Protein AF-R1ESR7-F1 (afdb_monomer_lite)

Foldseek 3Di:
DQCCQHQDPPGRPLFDQLVADDDPPDDCCCPPCNPVRPRVVGDDDPPDDQDDDVVDDGDDAAASTSNQPCSHPNNPQHDPARQSDDDDQFQFFDDPPDGGRPRRSQRAGGPVGHPWDFDWDAPDDDPVPDDPVRTDTDDTDDD

pLDDT: mean 91.94, std 9.58, range [47.31, 98.5]

Radius of gyration: 16.73 Å; chains: 1; bounding box: 46×38×38 Å

Structure (mmCIF, N/CA/C/O backbone):
data_AF-R1ESR7-F1
#
_entry.id   AF-R1ESR7-F1
#
loop_
_atom_site.group_PDB
_atom_site.id
_atom_site.type_symbol
_atom_site.label_atom_id
_atom_site.label_alt_id
_atom_site.label_comp_id
_atom_site.label_asym_id
_atom_site.label_entity_id
_atom_site.label_seq_id
_atom_site.pdbx_PDB_ins_code
_atom_site.Cartn_x
_atom_site.Cartn_y
_atom_site.Cartn_z
_atom_site.occupancy
_atom_site.B_iso_or_equiv
_atom_site.auth_seq_id
_atom_site.auth_comp_id
_atom_site.auth_asym_id
_atom_site.auth_atom_id
_atom_site.pdbx_PDB_model_num
ATOM 1 N N . MET A 1 1 ? -8.741 2.139 -0.153 1.00 93.94 1 MET A N 1
ATOM 2 C CA . MET A 1 1 ? -7.818 2.196 1.008 1.00 93.94 1 MET A CA 1
ATOM 3 C C . MET A 1 1 ? -7.856 3.583 1.629 1.00 93.94 1 MET A C 1
ATOM 5 O O . MET A 1 1 ? -8.163 4.531 0.911 1.00 93.94 1 MET A O 1
ATOM 9 N N . TYR A 1 2 ? -7.518 3.704 2.916 1.00 96.62 2 TYR A N 1
ATOM 10 C CA . TYR A 1 2 ? -7.278 5.010 3.538 1.00 96.62 2 TYR A CA 1
ATOM 11 C C . TYR A 1 2 ? -6.192 5.774 2.774 1.00 96.62 2 TYR A C 1
ATOM 13 O O . TYR A 1 2 ? -5.284 5.152 2.224 1.00 96.62 2 TYR A O 1
ATOM 21 N N . CYS A 1 3 ? -6.337 7.096 2.693 1.00 96.94 3 CYS A N 1
ATOM 22 C CA . CYS A 1 3 ? -5.511 8.023 1.918 1.00 96.94 3 CYS A CA 1
ATOM 23 C C . CYS A 1 3 ? -5.240 7.614 0.470 1.00 96.94 3 CYS A C 1
ATOM 25 O O . CYS A 1 3 ? -4.210 7.995 -0.084 1.00 96.94 3 CYS A O 1
ATOM 27 N N . ARG A 1 4 ? -6.172 6.893 -0.181 1.00 96.06 4 ARG A N 1
ATOM 28 C CA . ARG A 1 4 ? -6.089 6.577 -1.620 1.00 96.06 4 ARG A CA 1
ATOM 29 C C . ARG A 1 4 ? -5.731 7.831 -2.416 1.00 96.06 4 ARG A C 1
ATOM 31 O O . ARG A 1 4 ? -4.747 7.821 -3.148 1.00 96.06 4 ARG A O 1
ATOM 38 N N . ASN A 1 5 ? -6.487 8.908 -2.206 1.00 96.69 5 ASN A N 1
ATOM 39 C CA . ASN A 1 5 ? -6.373 10.185 -2.914 1.00 96.69 5 ASN A CA 1
ATOM 40 C C . ASN A 1 5 ? -5.231 11.099 -2.441 1.00 96.69 5 ASN A C 1
ATOM 42 O O . ASN A 1 5 ? -5.048 12.170 -3.007 1.00 96.69 5 ASN A O 1
ATOM 46 N N . GLY A 1 6 ? -4.438 10.662 -1.463 1.00 96.81 6 GLY A N 1
ATOM 47 C CA . GLY A 1 6 ? -3.500 11.508 -0.735 1.00 96.81 6 GLY A CA 1
ATOM 48 C C . GLY A 1 6 ? -4.100 11.982 0.586 1.00 96.81 6 GLY A C 1
ATOM 49 O O . GLY A 1 6 ? -5.092 11.432 1.069 1.00 96.81 6 GLY A O 1
ATOM 50 N N . THR A 1 7 ? -3.462 12.981 1.190 1.00 96.81 7 THR A N 1
ATOM 51 C CA . THR A 1 7 ? -3.797 13.491 2.532 1.00 96.81 7 THR A CA 1
ATOM 52 C C . THR A 1 7 ? -4.104 14.989 2.522 1.00 96.81 7 THR A C 1
ATOM 54 O O . THR A 1 7 ? -3.938 15.695 3.517 1.00 96.81 7 THR A O 1
ATOM 57 N N . VAL A 1 8 ? -4.579 15.478 1.373 1.00 96.69 8 VAL A N 1
ATOM 58 C CA . VAL A 1 8 ? -5.044 16.851 1.171 1.00 96.69 8 VAL A CA 1
ATOM 59 C C . VAL A 1 8 ? -6.507 16.807 0.744 1.00 96.69 8 VAL A C 1
ATOM 61 O O . VAL A 1 8 ? -6.859 16.143 -0.229 1.00 96.69 8 VAL A O 1
ATOM 64 N N . ASP A 1 9 ? -7.361 17.512 1.482 1.00 95.56 9 ASP A N 1
ATOM 65 C CA . ASP A 1 9 ? -8.802 17.522 1.233 1.00 95.56 9 ASP A CA 1
ATOM 66 C C . ASP A 1 9 ? -9.148 18.082 -0.155 1.00 95.56 9 ASP A C 1
ATOM 68 O O . ASP A 1 9 ? -8.546 19.050 -0.627 1.00 95.56 9 ASP A O 1
ATOM 72 N N . GLY A 1 10 ? -10.106 17.441 -0.826 1.00 95.12 10 GLY A N 1
ATOM 73 C CA . GLY A 1 10 ? -10.531 17.782 -2.186 1.00 95.12 10 GLY A CA 1
ATOM 74 C C . GLY A 1 10 ? -9.493 17.538 -3.291 1.00 95.12 10 GLY A C 1
ATOM 75 O O . GLY A 1 10 ? -9.756 17.882 -4.445 1.00 95.12 10 GLY A O 1
ATOM 76 N N . VAL A 1 11 ? -8.331 16.951 -2.982 1.00 96.88 11 VAL A N 1
ATOM 77 C CA . VAL A 1 11 ? -7.283 16.650 -3.966 1.00 96.88 11 VAL A CA 1
ATOM 78 C C . VAL A 1 11 ? -7.272 15.157 -4.269 1.00 96.88 11 VAL A C 1
ATOM 80 O O . VAL A 1 11 ? -7.176 14.330 -3.372 1.00 96.88 11 VAL A O 1
ATOM 83 N N . ASN A 1 12 ? -7.338 14.814 -5.556 1.00 96.81 12 ASN A N 1
ATOM 84 C CA . ASN A 1 12 ? -7.019 13.475 -6.038 1.00 96.81 12 ASN A CA 1
ATOM 85 C C . ASN A 1 12 ? -5.579 13.462 -6.563 1.00 96.81 12 ASN A C 1
ATOM 87 O O . ASN A 1 12 ? -5.339 13.751 -7.737 1.00 96.81 12 ASN A O 1
ATOM 91 N N . ASP A 1 13 ? -4.631 13.148 -5.684 1.00 97.75 13 ASP A N 1
ATOM 92 C CA . ASP A 1 13 ? -3.216 13.068 -6.028 1.00 97.75 13 ASP A CA 1
ATOM 93 C C . ASP A 1 13 ? -2.900 11.753 -6.752 1.00 97.75 13 ASP A C 1
ATOM 95 O O . ASP A 1 13 ? -2.752 10.700 -6.135 1.00 97.75 13 ASP A O 1
ATOM 99 N N . GLN A 1 14 ? -2.810 11.803 -8.081 1.00 97.75 14 GLN A N 1
ATOM 100 C CA . GLN A 1 14 ? -2.479 10.629 -8.896 1.00 97.75 14 GLN A CA 1
ATOM 101 C C . GLN A 1 14 ? -1.032 10.149 -8.757 1.00 97.75 14 GLN A C 1
ATOM 103 O O . GLN A 1 14 ? -0.744 9.019 -9.140 1.00 97.75 14 GLN A O 1
ATOM 108 N N . ASP A 1 15 ? -0.163 10.956 -8.149 1.00 97.25 15 ASP A N 1
ATOM 109 C CA . ASP A 1 15 ? 1.237 10.638 -7.859 1.00 97.25 15 ASP A CA 1
ATOM 110 C C . ASP A 1 15 ? 1.467 10.429 -6.348 1.00 97.25 15 ASP A C 1
ATOM 112 O O . ASP A 1 15 ? 2.522 10.744 -5.791 1.00 97.25 15 ASP A O 1
ATOM 116 N N . ASN A 1 16 ? 0.439 9.921 -5.662 1.00 97.19 16 ASN A N 1
ATOM 117 C CA . ASN A 1 16 ? 0.441 9.766 -4.216 1.00 97.19 16 ASN A CA 1
ATOM 118 C C . ASN A 1 16 ? 1.442 8.695 -3.749 1.00 97.19 16 ASN A C 1
ATOM 120 O O . ASN A 1 16 ? 1.228 7.488 -3.904 1.00 97.19 16 ASN A O 1
ATOM 124 N N . SER A 1 17 ? 2.486 9.158 -3.066 1.00 94.94 17 SER A N 1
ATOM 125 C CA . SER A 1 17 ? 3.476 8.332 -2.367 1.00 94.94 17 SER A CA 1
ATOM 126 C C . SER A 1 17 ? 3.339 8.383 -0.844 1.00 94.94 17 SER A C 1
ATOM 128 O O . SER A 1 17 ? 4.104 7.718 -0.151 1.00 94.94 17 SER A O 1
ATOM 130 N N . ALA A 1 18 ? 2.353 9.104 -0.292 1.00 95.12 18 ALA A N 1
ATOM 131 C CA . ALA A 1 18 ? 2.140 9.169 1.152 1.00 95.12 18 ALA A CA 1
ATOM 132 C C . ALA A 1 18 ? 2.068 7.780 1.823 1.00 95.12 18 ALA A C 1
ATOM 134 O O . ALA A 1 18 ? 2.730 7.604 2.841 1.00 95.12 18 ALA A O 1
ATOM 135 N N . PRO A 1 19 ? 1.369 6.755 1.288 1.00 94.44 19 PRO A N 1
ATOM 136 C CA . PRO A 1 19 ? 1.264 5.471 1.981 1.00 94.44 19 PRO A CA 1
ATOM 137 C C . PRO A 1 19 ? 2.528 4.588 1.936 1.00 94.44 19 PRO A C 1
ATOM 139 O O . PRO A 1 19 ? 2.506 3.491 2.492 1.00 94.44 19 PRO A O 1
ATOM 142 N N . VAL A 1 20 ? 3.608 5.030 1.278 1.00 94.31 20 VAL A N 1
ATOM 143 C CA . VAL A 1 20 ? 4.759 4.185 0.904 1.00 94.31 20 VAL A CA 1
ATOM 144 C C . VAL A 1 20 ? 5.904 4.182 1.929 1.00 94.31 20 VAL A C 1
ATOM 146 O O . VAL A 1 20 ? 6.404 3.097 2.230 1.00 94.31 20 VAL A O 1
ATOM 149 N N . PRO A 1 21 ? 6.359 5.326 2.489 1.00 92.44 21 PRO A N 1
ATOM 150 C CA . PRO A 1 21 ? 7.498 5.342 3.403 1.00 92.44 21 PRO A CA 1
ATOM 151 C C . PRO A 1 21 ? 7.316 4.419 4.616 1.00 92.44 21 PRO A C 1
ATOM 153 O O . PRO A 1 21 ? 6.205 4.324 5.152 1.00 92.44 21 PRO A O 1
ATOM 156 N N . PRO A 1 22 ? 8.393 3.787 5.114 1.00 94.44 22 PRO A N 1
ATOM 157 C CA . PRO A 1 22 ? 8.311 2.892 6.262 1.00 94.44 22 PRO A CA 1
ATOM 158 C C . PRO A 1 22 ? 7.859 3.627 7.531 1.00 94.44 22 PRO A C 1
ATOM 160 O O . PRO A 1 22 ? 8.118 4.817 7.715 1.00 94.44 22 PRO A O 1
ATOM 163 N N . LEU A 1 23 ? 7.204 2.894 8.431 1.00 96.94 23 LEU A N 1
ATOM 164 C CA . LEU A 1 23 ? 6.843 3.358 9.771 1.00 96.94 23 LEU A CA 1
ATOM 165 C C . LEU A 1 23 ? 7.918 2.871 10.748 1.00 96.94 23 LEU A C 1
ATOM 167 O O . LEU A 1 23 ? 7.994 1.678 11.039 1.00 96.94 23 LEU A O 1
ATOM 171 N N . TYR A 1 24 ? 8.765 3.774 11.236 1.00 96.81 24 TYR A N 1
ATOM 172 C CA . TYR A 1 24 ? 9.908 3.430 12.084 1.00 96.81 24 TYR A CA 1
ATOM 173 C C . TYR A 1 24 ? 10.045 4.407 13.254 1.00 96.81 24 TYR A C 1
ATOM 175 O O . TYR A 1 24 ? 9.929 5.611 13.058 1.00 96.81 24 TYR A O 1
ATOM 183 N N . ASP A 1 25 ? 10.310 3.875 14.452 1.00 97.69 25 ASP A N 1
ATOM 184 C CA . ASP A 1 25 ? 10.487 4.646 15.696 1.00 97.69 25 ASP A CA 1
ATOM 185 C C . ASP A 1 25 ? 9.319 5.608 16.004 1.00 97.69 25 ASP A C 1
ATOM 187 O O . ASP A 1 25 ? 9.489 6.766 16.381 1.00 97.69 25 ASP A O 1
ATOM 191 N N . LEU A 1 26 ? 8.091 5.112 15.816 1.00 98.06 26 LEU A N 1
ATOM 192 C CA . LEU A 1 26 ? 6.854 5.854 16.053 1.00 98.06 26 LEU A CA 1
ATOM 193 C C . LEU A 1 26 ? 6.077 5.264 17.241 1.00 98.06 26 LEU A C 1
ATOM 195 O O . LEU A 1 26 ? 6.024 4.041 17.406 1.00 98.06 26 LEU A O 1
ATOM 199 N N . PRO A 1 27 ? 5.391 6.088 18.054 1.00 98.12 27 PRO A N 1
ATOM 200 C CA . PRO A 1 27 ? 4.402 5.581 19.000 1.00 98.12 27 PRO A CA 1
ATOM 201 C C . PRO A 1 27 ? 3.156 5.054 18.263 1.00 98.12 27 PRO A C 1
ATOM 203 O O . PRO A 1 27 ? 2.869 5.463 17.137 1.00 98.12 27 PRO A O 1
ATOM 206 N N . LYS A 1 28 ? 2.362 4.191 18.922 1.00 96.25 28 LYS A N 1
ATOM 207 C CA . LYS A 1 28 ? 1.131 3.595 18.347 1.00 96.25 28 LYS A CA 1
ATOM 208 C C . LYS A 1 28 ? 0.183 4.625 17.741 1.00 96.25 28 LYS A C 1
ATOM 210 O O . LYS A 1 28 ? -0.325 4.402 16.654 1.00 96.25 28 LYS A O 1
ATOM 215 N N . SER A 1 29 ? 0.008 5.775 18.386 1.00 96.31 29 SER A N 1
ATOM 216 C CA . SER A 1 29 ? -0.849 6.859 17.888 1.00 96.31 29 SER A CA 1
ATOM 217 C C . SER A 1 29 ? -0.395 7.488 16.565 1.00 96.31 29 SER A C 1
ATOM 219 O O . SER A 1 29 ? -1.140 8.284 16.005 1.00 96.31 29 SER A O 1
ATOM 221 N N . GLN A 1 30 ? 0.817 7.189 16.093 1.00 97.75 30 GLN A N 1
ATOM 222 C CA . GLN A 1 30 ? 1.386 7.720 14.855 1.00 97.75 30 GLN A CA 1
ATOM 223 C C . GLN A 1 30 ? 1.459 6.645 13.766 1.00 97.75 30 GLN A C 1
ATOM 225 O O . GLN A 1 30 ? 1.056 6.903 12.640 1.00 97.75 30 GLN A O 1
ATOM 230 N N . TRP A 1 31 ? 1.909 5.425 14.074 1.00 97.06 31 TRP A N 1
ATOM 231 C CA . TRP A 1 31 ? 1.988 4.383 13.041 1.00 97.06 31 TRP A CA 1
ATOM 232 C C . TRP A 1 31 ? 0.652 3.684 12.765 1.00 97.06 31 TRP A C 1
ATOM 234 O O . TRP A 1 31 ? 0.447 3.169 11.666 1.00 97.06 31 TRP A O 1
ATOM 244 N N . TRP A 1 32 ? -0.274 3.662 13.728 1.00 96.50 32 TRP A N 1
ATOM 245 C CA . TRP A 1 32 ? -1.572 3.014 13.544 1.00 96.50 32 TRP A CA 1
ATOM 246 C C . TRP A 1 32 ? -2.354 3.690 12.418 1.00 96.50 32 TRP A C 1
ATOM 248 O O . TRP A 1 32 ? -2.568 4.901 12.453 1.00 96.50 32 TRP A O 1
ATOM 258 N N . PHE A 1 33 ? -2.731 2.909 11.399 1.00 95.69 33 PHE A N 1
ATOM 259 C CA . PHE A 1 33 ? -3.372 3.410 10.175 1.00 95.69 33 PHE A CA 1
ATOM 260 C C . PHE A 1 33 ? -2.622 4.589 9.516 1.00 95.69 33 PHE A C 1
ATOM 262 O O . PHE A 1 33 ? -3.232 5.436 8.865 1.00 95.69 33 PHE A O 1
ATOM 269 N N . GLN A 1 34 ? -1.288 4.630 9.663 1.00 96.75 34 GLN A N 1
ATOM 270 C CA . GLN A 1 34 ? -0.421 5.673 9.099 1.00 96.75 34 GLN A CA 1
ATOM 271 C C . GLN A 1 34 ? -0.871 7.098 9.490 1.00 96.75 34 GLN A C 1
ATOM 273 O O . GLN A 1 34 ? -1.000 8.000 8.657 1.00 96.75 34 GLN A O 1
ATOM 278 N N . ALA A 1 35 ? -1.181 7.299 10.772 1.00 96.38 35 ALA A N 1
ATOM 279 C CA . ALA A 1 35 ? -1.633 8.584 11.300 1.00 96.38 35 ALA A CA 1
ATOM 280 C C . ALA A 1 35 ? -0.564 9.694 11.217 1.00 96.38 35 ALA A C 1
ATOM 282 O O . ALA A 1 35 ? -0.928 10.857 11.057 1.00 96.38 35 ALA A O 1
ATOM 283 N N . ASP A 1 36 ? 0.731 9.358 11.263 1.00 97.50 36 ASP A N 1
ATOM 284 C CA . ASP A 1 36 ? 1.872 10.292 11.169 1.00 97.50 36 ASP A CA 1
ATOM 285 C C . ASP A 1 36 ? 1.826 11.181 9.920 1.00 97.50 36 ASP A C 1
ATOM 287 O O . ASP A 1 36 ? 2.197 12.353 9.947 1.00 97.50 36 ASP A O 1
ATOM 291 N N . ARG A 1 37 ? 1.311 10.617 8.830 1.00 95.56 37 ARG A N 1
ATOM 292 C CA . ARG A 1 37 ? 1.160 11.261 7.524 1.00 95.56 37 ARG A CA 1
ATOM 293 C C . ARG A 1 37 ? -0.280 11.654 7.204 1.00 95.56 37 ARG A C 1
ATOM 295 O O . ARG A 1 37 ? -0.553 12.135 6.111 1.00 95.56 37 ARG A O 1
ATOM 302 N N . GLY A 1 38 ? -1.191 11.473 8.163 1.00 96.38 38 GLY A N 1
ATOM 303 C CA . GLY A 1 38 ? -2.594 11.873 8.088 1.00 96.38 38 GLY A CA 1
ATOM 304 C C . GLY A 1 38 ? -3.537 10.840 7.475 1.00 96.38 38 GLY A C 1
ATOM 305 O O . GLY A 1 38 ? -4.724 11.127 7.370 1.00 96.38 38 GLY A O 1
ATOM 306 N N . CYS A 1 39 ? -3.069 9.647 7.093 1.00 96.69 39 CYS A N 1
ATOM 307 C CA . CYS A 1 39 ? -3.884 8.709 6.320 1.00 96.69 39 CYS A CA 1
ATOM 308 C C . CYS A 1 39 ? -5.153 8.243 7.036 1.00 96.69 39 CYS A C 1
ATOM 310 O O . CYS A 1 39 ? -6.189 8.100 6.391 1.00 96.69 39 CYS A O 1
ATOM 312 N N . SER A 1 40 ? -5.101 8.075 8.358 1.00 95.00 40 SER A N 1
ATOM 313 C CA . SER A 1 40 ? -6.249 7.684 9.185 1.00 95.00 40 SER A CA 1
ATOM 314 C C . SER A 1 40 ? -7.430 8.665 9.127 1.00 95.00 40 SER A C 1
ATOM 316 O O . SER A 1 40 ? -8.555 8.271 9.423 1.00 95.00 40 SER A O 1
ATOM 318 N N . SER A 1 41 ? -7.206 9.912 8.699 1.00 95.81 41 SER A N 1
ATOM 319 C CA . SER A 1 41 ? -8.245 10.939 8.531 1.00 95.81 41 SER A CA 1
ATOM 320 C C . SER A 1 41 ? -8.878 10.965 7.134 1.00 95.81 41 SER A C 1
ATOM 322 O O . SER A 1 41 ? -9.807 11.736 6.911 1.00 95.81 41 SER A O 1
ATOM 324 N N . PHE A 1 42 ? -8.385 10.154 6.193 1.00 97.06 42 PHE A N 1
ATOM 325 C CA . PHE A 1 42 ? -8.862 10.099 4.808 1.00 97.06 42 PHE A CA 1
ATOM 326 C C . PHE A 1 42 ? -9.417 8.702 4.512 1.00 97.06 42 PHE A C 1
ATOM 328 O O . PHE A 1 42 ? -8.690 7.872 3.959 1.00 97.06 42 PHE A O 1
ATOM 335 N N . PRO A 1 43 ? -10.664 8.392 4.910 1.00 96.19 43 PRO A N 1
ATOM 336 C CA . PRO A 1 43 ? -11.275 7.104 4.605 1.00 96.19 43 PRO A CA 1
ATOM 337 C C . PRO A 1 43 ? -11.453 6.909 3.087 1.00 96.19 43 PRO A C 1
ATOM 339 O O . PRO A 1 43 ? -11.404 7.879 2.327 1.00 96.19 43 PRO A O 1
ATOM 342 N N . PRO A 1 44 ? -11.630 5.659 2.619 1.00 95.62 44 PRO A N 1
ATOM 343 C CA . PRO A 1 44 ? -12.142 5.416 1.272 1.00 95.62 44 PRO A CA 1
ATOM 344 C C . PRO A 1 44 ? -13.552 6.006 1.095 1.00 95.62 44 PRO A C 1
ATOM 346 O O . PRO A 1 44 ? -14.233 6.288 2.081 1.00 95.62 44 PRO A O 1
ATOM 349 N N . ASP A 1 45 ? -13.984 6.157 -0.159 1.00 93.81 45 ASP A N 1
ATOM 350 C CA . ASP A 1 45 ? -15.347 6.587 -0.476 1.00 93.81 45 ASP A CA 1
ATOM 351 C C . ASP A 1 45 ? -16.378 5.549 0.007 1.00 93.81 45 ASP A C 1
ATOM 353 O O . ASP A 1 45 ? -16.111 4.343 0.046 1.00 93.81 45 ASP A O 1
ATOM 357 N N . ASP A 1 46 ? -17.575 6.014 0.368 1.00 94.25 46 ASP A N 1
ATOM 358 C CA . ASP A 1 46 ? -18.658 5.136 0.812 1.00 94.25 46 ASP A CA 1
ATOM 359 C C . ASP A 1 46 ? -18.989 4.091 -0.265 1.00 94.25 46 ASP A C 1
ATOM 361 O O . ASP A 1 46 ? -19.342 4.423 -1.398 1.00 94.25 46 ASP A O 1
ATOM 365 N N . GLY A 1 47 ? -18.926 2.812 0.111 1.00 94.81 47 GLY A N 1
ATOM 366 C CA . GLY A 1 47 ? -19.193 1.693 -0.796 1.00 94.81 47 GLY A CA 1
ATOM 367 C C . GLY A 1 47 ? -17.959 1.126 -1.504 1.00 94.81 47 GLY A C 1
ATOM 368 O O . GLY A 1 47 ? -18.079 0.066 -2.117 1.00 94.81 47 GLY A O 1
ATOM 369 N N . ASP A 1 48 ? -16.784 1.750 -1.379 1.00 95.50 48 ASP A N 1
ATOM 370 C CA . ASP A 1 48 ? -15.532 1.200 -1.906 1.00 95.50 48 ASP A CA 1
ATOM 371 C C . ASP A 1 48 ? -14.956 0.141 -0.948 1.00 95.50 48 ASP A C 1
ATOM 373 O O . ASP A 1 48 ? -14.309 0.457 0.056 1.00 95.50 48 ASP A O 1
ATOM 377 N N . PHE A 1 49 ? -15.134 -1.137 -1.294 1.00 96.50 49 PHE A N 1
ATOM 378 C CA . PHE A 1 49 ? -14.605 -2.283 -0.548 1.00 96.50 49 PHE A CA 1
ATOM 379 C C . PHE A 1 49 ? -13.625 -3.118 -1.381 1.00 96.50 49 PHE A C 1
ATOM 381 O O . PHE A 1 49 ? -13.771 -3.267 -2.594 1.00 96.50 49 PHE A O 1
ATOM 388 N N . LEU A 1 50 ? -12.624 -3.699 -0.709 1.00 96.06 50 LEU A N 1
ATOM 389 C CA . LEU A 1 50 ? -11.845 -4.803 -1.269 1.00 96.06 50 LEU A CA 1
ATOM 390 C C . LEU A 1 50 ? -12.623 -6.101 -1.034 1.00 96.06 50 LEU A C 1
ATOM 392 O O . LEU A 1 50 ? -12.754 -6.548 0.104 1.00 96.06 50 LEU A O 1
ATOM 396 N N . GLU A 1 51 ? -13.129 -6.697 -2.108 1.00 96.62 51 GLU A N 1
ATOM 397 C CA . GLU A 1 51 ? -13.920 -7.925 -2.044 1.00 96.62 51 GLU A CA 1
ATO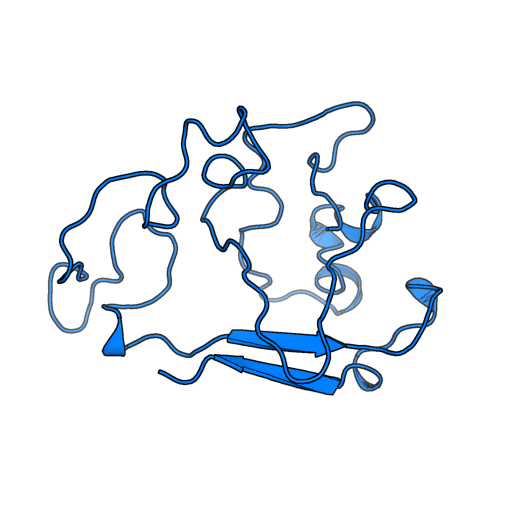M 398 C C . GLU A 1 51 ? -13.033 -9.161 -1.838 1.00 96.62 51 GLU A C 1
ATOM 400 O O . GLU A 1 51 ? -12.085 -9.402 -2.589 1.00 96.62 51 GLU A O 1
ATOM 405 N N . LEU A 1 52 ? -13.368 -9.971 -0.830 1.00 97.06 52 LEU A N 1
ATOM 406 C CA . LEU A 1 52 ? -12.625 -11.176 -0.454 1.00 97.06 52 LEU A CA 1
ATOM 407 C C . LEU A 1 52 ? -13.485 -12.428 -0.712 1.00 97.06 52 LEU A C 1
ATOM 409 O O . LEU A 1 52 ? -14.320 -12.786 0.125 1.00 97.06 52 LEU A O 1
ATOM 413 N N . PRO A 1 53 ? -13.317 -13.120 -1.855 1.00 97.00 53 PRO A N 1
ATOM 414 C CA . PRO A 1 53 ? -14.100 -14.310 -2.160 1.00 97.00 53 PRO A CA 1
ATOM 415 C C . PRO A 1 53 ? -13.675 -15.480 -1.265 1.00 97.00 53 PRO A C 1
ATOM 417 O O . PRO A 1 53 ? -12.539 -15.952 -1.323 1.00 97.00 53 PRO A O 1
ATOM 420 N N . ALA A 1 54 ? -14.601 -15.993 -0.452 1.00 97.31 54 ALA A N 1
ATOM 421 C CA . ALA A 1 54 ? -14.336 -17.133 0.423 1.00 97.31 54 ALA A CA 1
ATOM 422 C C . ALA A 1 54 ? -13.903 -18.373 -0.383 1.00 97.31 54 ALA A C 1
ATOM 424 O O . ALA A 1 54 ? -14.612 -18.819 -1.286 1.00 97.31 54 ALA A O 1
ATOM 425 N N . GLY A 1 55 ? -12.737 -18.933 -0.046 1.00 96.19 55 GLY A N 1
ATOM 426 C CA . GLY A 1 55 ? -12.147 -20.071 -0.763 1.00 96.19 55 GLY A CA 1
ATOM 427 C C . GLY A 1 55 ? -11.647 -19.749 -2.177 1.00 96.19 55 GLY A C 1
ATOM 428 O O . GLY A 1 55 ? -11.269 -20.666 -2.902 1.00 96.19 55 GLY A O 1
ATOM 429 N N . GLY A 1 56 ? -11.664 -18.475 -2.576 1.00 95.50 56 GLY A N 1
ATOM 430 C CA . GLY A 1 56 ? -11.116 -17.994 -3.837 1.00 95.50 56 GLY A CA 1
ATOM 431 C C . GLY A 1 56 ? -9.766 -17.304 -3.660 1.00 95.50 56 GLY A C 1
ATOM 432 O O . GLY A 1 56 ? -9.177 -17.286 -2.581 1.00 95.50 56 GLY A O 1
ATOM 433 N N . SER A 1 57 ? -9.295 -16.710 -4.750 1.00 95.44 57 SER A N 1
ATOM 434 C CA . SER A 1 57 ? -8.138 -15.820 -4.772 1.00 95.44 57 SER A CA 1
ATOM 435 C C . SER A 1 57 ? -8.591 -14.379 -4.973 1.00 95.44 57 SER A C 1
ATOM 437 O O . SER A 1 57 ? -9.583 -14.125 -5.657 1.00 95.44 57 SER A O 1
ATOM 439 N N . PHE A 1 58 ? -7.820 -13.440 -4.443 1.00 95.62 58 PHE A N 1
ATOM 440 C CA . PHE A 1 58 ? -7.950 -12.018 -4.730 1.00 95.62 58 PHE A CA 1
ATOM 441 C C . PHE A 1 58 ? -6.585 -11.475 -5.153 1.00 95.62 58 PHE A C 1
ATOM 443 O O . PHE A 1 58 ? -5.546 -11.984 -4.730 1.00 95.62 58 PHE A O 1
ATOM 450 N N . THR A 1 59 ? -6.596 -10.466 -6.016 1.00 94.94 59 THR A N 1
ATOM 451 C CA . THR A 1 59 ? -5.388 -9.816 -6.529 1.00 94.94 59 THR A CA 1
ATOM 452 C C . THR A 1 59 ? -5.309 -8.413 -5.958 1.00 94.94 59 THR A C 1
ATOM 454 O O . THR A 1 59 ? -6.320 -7.719 -5.865 1.00 94.94 59 THR A O 1
ATOM 457 N N . VAL A 1 60 ? -4.105 -8.008 -5.569 1.00 95.12 60 VAL A N 1
ATOM 458 C CA . VAL A 1 60 ? -3.818 -6.683 -5.019 1.00 95.12 60 VAL A CA 1
ATOM 459 C C . VAL A 1 60 ? -2.584 -6.119 -5.700 1.00 95.12 60 VAL A C 1
ATOM 461 O O . VAL A 1 60 ? -1.743 -6.870 -6.190 1.00 95.12 60 VAL A O 1
ATOM 464 N N . GLU A 1 61 ? -2.481 -4.798 -5.722 1.00 95.31 61 GLU A N 1
ATOM 465 C CA . GLU A 1 61 ? -1.369 -4.090 -6.347 1.00 95.31 61 GLU A CA 1
ATOM 466 C C . GLU A 1 61 ? -0.456 -3.518 -5.263 1.00 95.31 61 GLU A C 1
ATOM 468 O O . GLU A 1 61 ? -0.911 -2.807 -4.364 1.00 95.31 61 GLU A O 1
ATOM 473 N N . LEU A 1 62 ? 0.835 -3.840 -5.343 1.00 93.62 62 LEU A N 1
ATOM 474 C CA . LEU A 1 62 ? 1.881 -3.299 -4.481 1.00 93.62 62 LEU A CA 1
ATOM 475 C C . LEU A 1 62 ? 2.855 -2.521 -5.362 1.00 93.62 62 LEU A C 1
ATOM 477 O O . LEU A 1 62 ? 3.434 -3.080 -6.289 1.00 93.62 62 LEU A O 1
ATOM 481 N N . ALA A 1 63 ? 3.019 -1.235 -5.073 1.00 94.75 63 ALA A N 1
ATOM 482 C CA . ALA A 1 63 ? 3.840 -0.327 -5.859 1.00 94.75 63 ALA A CA 1
ATOM 483 C C . ALA A 1 63 ? 4.563 0.677 -4.955 1.00 94.75 63 ALA A C 1
ATOM 485 O O . ALA A 1 63 ? 4.118 0.962 -3.841 1.00 94.75 63 ALA A O 1
ATOM 486 N N . ASN A 1 64 ? 5.659 1.252 -5.450 1.00 93.50 64 ASN A N 1
ATOM 487 C CA . ASN A 1 64 ? 6.407 2.303 -4.754 1.00 93.50 64 ASN A CA 1
ATOM 488 C C . ASN A 1 64 ? 5.706 3.679 -4.807 1.00 93.50 64 ASN A C 1
ATOM 490 O O . ASN A 1 64 ? 6.172 4.643 -4.199 1.00 93.50 64 ASN A O 1
ATOM 494 N N . ASN A 1 65 ? 4.608 3.782 -5.557 1.00 95.69 65 ASN A N 1
ATOM 495 C CA . ASN A 1 65 ? 3.753 4.953 -5.681 1.00 95.69 65 ASN A CA 1
ATOM 496 C C . ASN A 1 65 ? 2.407 4.507 -6.280 1.00 95.69 65 ASN A C 1
ATOM 498 O O . ASN A 1 65 ? 2.370 3.631 -7.147 1.00 95.69 65 ASN A O 1
ATOM 502 N N . ARG A 1 66 ? 1.295 5.132 -5.869 1.00 96.81 66 ARG A N 1
ATOM 503 C CA . ARG A 1 66 ? -0.038 4.888 -6.455 1.00 96.81 66 ARG A CA 1
ATOM 504 C C . ARG A 1 66 ? -0.052 5.085 -7.973 1.00 96.81 66 ARG A C 1
ATOM 506 O O . ARG A 1 66 ? -0.871 4.482 -8.670 1.00 96.81 66 ARG A O 1
ATOM 513 N N . ALA A 1 67 ? 0.849 5.925 -8.467 1.00 96.94 67 ALA A N 1
ATOM 514 C CA . ALA A 1 67 ? 1.167 6.158 -9.860 1.00 96.94 67 ALA A CA 1
ATOM 515 C C . ALA A 1 67 ? 1.230 4.896 -10.729 1.00 96.94 67 ALA A C 1
ATOM 517 O O . ALA A 1 67 ? 0.761 4.914 -11.865 1.00 96.94 67 ALA A O 1
ATOM 518 N N . PHE A 1 68 ? 1.810 3.822 -10.195 1.00 96.75 68 PHE A N 1
ATOM 519 C CA . PHE A 1 68 ? 2.106 2.590 -10.929 1.00 96.75 68 PHE A CA 1
ATOM 520 C C . PHE A 1 68 ? 1.089 1.483 -10.642 1.00 96.75 68 PHE A C 1
ATOM 522 O O . PHE A 1 68 ? 1.384 0.304 -10.798 1.00 96.75 68 PHE A O 1
ATOM 529 N N . THR A 1 69 ? -0.116 1.878 -10.228 1.00 97.00 69 THR A N 1
ATOM 530 C CA . THR A 1 69 ? -1.263 0.990 -10.013 1.00 97.00 69 THR A CA 1
ATOM 531 C C . THR A 1 69 ? -2.419 1.381 -10.930 1.00 97.00 69 THR A C 1
ATOM 533 O O . THR A 1 69 ? -2.461 2.498 -11.455 1.00 97.00 69 THR A O 1
ATOM 536 N N . THR A 1 70 ? -3.414 0.509 -11.074 1.00 96.81 70 THR A N 1
ATOM 537 C CA . THR A 1 70 ? -4.642 0.801 -11.831 1.00 96.81 70 THR A CA 1
ATOM 538 C C . THR A 1 70 ? -5.481 1.927 -11.214 1.00 96.81 70 THR A C 1
ATOM 540 O O . THR A 1 70 ? -6.393 2.451 -11.853 1.00 96.81 70 THR A O 1
ATOM 543 N N . LEU A 1 71 ? -5.154 2.366 -9.992 1.00 95.88 71 LEU A N 1
ATOM 544 C CA . LEU A 1 71 ? -5.837 3.455 -9.291 1.00 95.88 71 LEU A CA 1
ATOM 545 C C . LEU A 1 71 ? -5.454 4.859 -9.799 1.00 95.88 71 LEU A C 1
ATOM 547 O O . LEU A 1 71 ? -6.029 5.844 -9.321 1.00 95.88 71 LEU A O 1
ATOM 551 N N . SER A 1 72 ? -4.498 4.973 -10.729 1.00 97.06 72 SER A N 1
ATOM 552 C CA . SER A 1 72 ? -4.001 6.249 -11.268 1.00 97.06 72 SER A CA 1
ATOM 553 C C . SER A 1 72 ? -3.856 6.207 -12.787 1.00 97.06 72 SER A C 1
ATOM 555 O O . SER A 1 72 ? -3.536 5.172 -13.360 1.00 97.06 72 SER A O 1
ATOM 557 N N . TRP A 1 73 ? -4.090 7.349 -13.438 1.00 96.56 73 TRP A N 1
ATOM 558 C CA . TRP A 1 73 ? -3.999 7.585 -14.885 1.00 96.56 73 TRP A CA 1
ATOM 559 C C . TRP A 1 73 ? -4.551 6.442 -15.739 1.00 96.56 73 TRP A C 1
ATOM 561 O O . TRP A 1 73 ? -3.914 6.036 -16.712 1.00 96.56 73 TRP A O 1
ATOM 571 N N . ASP A 1 74 ? -5.703 5.898 -15.346 1.00 95.75 74 ASP A N 1
ATOM 572 C CA . ASP A 1 74 ? -6.374 4.777 -16.012 1.00 95.75 74 ASP A CA 1
ATOM 573 C C . ASP A 1 74 ? -5.461 3.551 -16.226 1.00 95.75 74 ASP A C 1
ATOM 575 O O . ASP A 1 74 ? -5.579 2.830 -17.215 1.00 95.75 74 ASP A O 1
ATOM 579 N N . GLY A 1 75 ? -4.499 3.340 -15.320 1.00 96.62 75 GLY A N 1
ATOM 580 C CA . GLY A 1 75 ? -3.524 2.252 -15.379 1.00 96.62 75 GLY A CA 1
ATOM 581 C C . GLY A 1 75 ? -2.430 2.428 -16.436 1.00 96.62 75 GLY A C 1
ATOM 582 O O . GLY A 1 75 ? -1.626 1.531 -16.642 1.00 96.62 75 GLY A O 1
ATOM 583 N N . THR A 1 76 ? -2.328 3.576 -17.109 1.00 97.00 76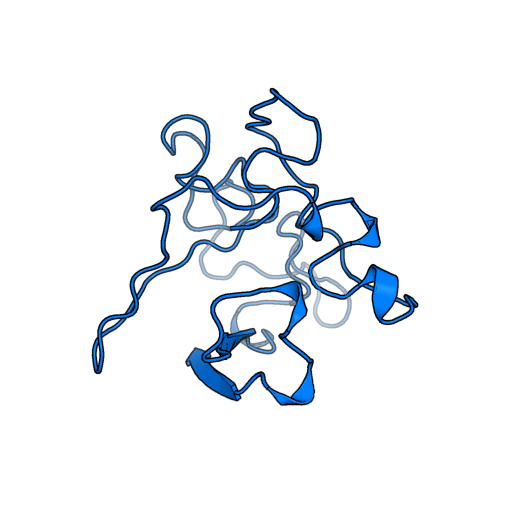 THR A N 1
ATOM 584 C CA . THR A 1 76 ? -1.370 3.761 -18.223 1.00 97.00 76 THR A CA 1
ATOM 585 C C . THR A 1 76 ? 0.107 3.724 -17.819 1.00 97.00 76 THR A C 1
ATOM 587 O O . THR A 1 76 ? 0.975 3.699 -18.691 1.00 97.00 76 THR A O 1
ATOM 590 N N . ARG A 1 77 ? 0.403 3.728 -16.515 1.00 96.38 77 ARG A N 1
ATOM 591 C CA . ARG A 1 77 ? 1.760 3.622 -15.959 1.00 96.38 77 ARG A CA 1
ATOM 592 C C . ARG A 1 77 ? 2.006 2.322 -15.189 1.00 96.38 77 ARG A C 1
ATOM 594 O O . ARG A 1 77 ? 3.055 2.187 -14.572 1.00 96.38 77 ARG A O 1
ATOM 601 N N . THR A 1 78 ? 1.058 1.387 -15.184 1.00 96.44 78 THR A N 1
ATOM 602 C CA . THR A 1 78 ? 1.276 0.078 -14.558 1.00 96.44 78 THR A CA 1
ATOM 603 C C . THR A 1 78 ? 2.276 -0.734 -15.367 1.00 96.44 78 THR A C 1
ATOM 605 O O . THR A 1 78 ? 2.261 -0.692 -16.597 1.00 96.44 78 THR A O 1
ATOM 608 N N . SER A 1 79 ? 3.072 -1.538 -14.675 1.00 93.62 79 SER A N 1
ATOM 609 C CA . SER A 1 79 ? 3.916 -2.572 -15.270 1.00 93.62 79 SER A CA 1
ATOM 610 C C . SER A 1 79 ? 3.832 -3.836 -14.412 1.00 93.62 79 SER A C 1
ATOM 612 O O . SER A 1 79 ? 3.123 -3.850 -13.406 1.00 93.62 79 SER A O 1
ATOM 614 N N . GLU A 1 80 ? 4.560 -4.888 -14.778 1.00 90.81 80 GLU A N 1
ATOM 615 C CA . GLU A 1 80 ? 4.740 -6.056 -13.901 1.00 90.81 80 GLU A CA 1
ATOM 616 C C . GLU A 1 80 ? 5.504 -5.706 -12.608 1.00 90.81 80 GLU A C 1
ATOM 618 O O . GLU A 1 80 ? 5.402 -6.406 -11.601 1.00 90.81 80 GLU A O 1
ATOM 623 N N . TRP A 1 81 ? 6.228 -4.586 -12.612 1.00 91.06 81 TRP A N 1
ATOM 624 C CA . TRP A 1 81 ? 7.114 -4.160 -11.542 1.00 91.06 81 TRP A CA 1
ATOM 625 C C . TRP A 1 81 ? 6.549 -2.957 -10.767 1.00 91.06 81 TRP A C 1
ATOM 627 O O . TRP A 1 81 ? 5.855 -2.102 -11.334 1.00 91.06 81 TRP A O 1
ATOM 637 N N . PRO A 1 82 ? 6.856 -2.845 -9.460 1.00 91.12 82 PRO A N 1
ATOM 638 C CA . PRO A 1 82 ? 6.233 -1.869 -8.559 1.00 91.12 82 PRO A CA 1
ATOM 639 C C . PRO A 1 82 ? 6.627 -0.413 -8.829 1.00 91.12 82 PRO A C 1
ATOM 641 O O . PRO A 1 82 ? 6.060 0.485 -8.209 1.00 91.12 82 PRO A O 1
ATOM 644 N N . ASP A 1 83 ? 7.617 -0.172 -9.686 1.00 91.94 83 ASP A N 1
ATOM 645 C CA . ASP A 1 83 ? 8.105 1.153 -10.072 1.00 91.94 83 ASP A CA 1
ATOM 646 C C . ASP A 1 83 ? 7.632 1.598 -11.465 1.00 91.94 83 ASP A C 1
ATOM 648 O O . ASP A 1 83 ? 8.041 2.659 -11.939 1.00 91.94 83 ASP A O 1
ATOM 652 N N . GLY A 1 84 ? 6.778 0.801 -12.119 1.00 92.75 84 GLY A N 1
ATOM 653 C CA . GLY A 1 84 ? 6.236 1.101 -13.445 1.00 92.75 84 GLY A CA 1
ATOM 654 C C . GLY A 1 84 ? 7.244 0.991 -14.592 1.00 92.75 84 GLY A C 1
ATOM 655 O O . GLY A 1 84 ? 6.937 1.441 -15.697 1.00 92.75 84 GLY A O 1
ATOM 656 N N . ALA A 1 85 ? 8.439 0.450 -14.345 1.00 90.94 85 ALA A N 1
ATOM 657 C CA . ALA A 1 85 ? 9.467 0.236 -15.356 1.00 90.94 85 ALA A CA 1
ATOM 658 C C . ALA A 1 85 ? 9.531 -1.233 -15.798 1.00 90.94 85 ALA A C 1
ATOM 660 O O . ALA A 1 85 ? 9.050 -2.127 -15.112 1.00 90.94 85 ALA A O 1
ATOM 661 N N . ASP A 1 86 ? 10.172 -1.489 -16.937 1.00 91.38 86 ASP A N 1
ATOM 662 C CA . ASP A 1 86 ? 10.474 -2.850 -17.379 1.00 91.38 86 ASP A CA 1
ATOM 663 C C . ASP A 1 86 ? 11.803 -3.321 -16.769 1.00 91.38 86 ASP A C 1
ATOM 665 O O . ASP A 1 86 ? 12.841 -2.678 -16.954 1.00 91.38 86 ASP A O 1
ATOM 669 N N . HIS A 1 87 ? 11.788 -4.477 -16.104 1.00 88.81 87 HIS A N 1
ATOM 670 C CA . HIS A 1 87 ? 12.980 -5.156 -15.584 1.00 88.81 87 HIS A CA 1
ATOM 671 C C . HIS A 1 87 ? 13.075 -6.593 -16.123 1.00 88.81 87 HIS A C 1
ATOM 673 O O . HIS A 1 87 ? 12.057 -7.170 -16.517 1.00 88.81 87 HIS A O 1
ATOM 679 N N . PRO A 1 88 ? 14.283 -7.186 -16.191 1.00 89.00 88 PRO A N 1
ATOM 680 C CA . PRO A 1 88 ? 14.436 -8.592 -16.563 1.00 89.00 88 PRO A CA 1
ATOM 681 C C . PRO A 1 88 ? 13.871 -9.525 -15.478 1.00 89.00 88 PRO A C 1
ATOM 683 O O . PRO A 1 88 ? 13.835 -9.159 -14.308 1.00 89.00 88 PRO A O 1
ATOM 686 N N . GLU A 1 89 ? 13.484 -10.754 -15.840 1.00 85.94 89 GLU A N 1
ATOM 687 C CA . GLU A 1 89 ? 12.959 -11.747 -14.878 1.00 85.94 89 GLU A CA 1
ATOM 688 C C . GLU A 1 89 ? 13.919 -12.016 -13.707 1.00 85.94 89 GLU A C 1
ATOM 690 O O . GLU A 1 89 ? 13.485 -12.247 -12.582 1.00 85.94 89 GLU A O 1
ATOM 695 N N . ASP A 1 90 ? 15.232 -11.960 -13.950 1.00 86.06 90 ASP A N 1
ATOM 696 C CA . ASP A 1 90 ? 16.266 -12.160 -12.937 1.00 86.06 90 ASP A CA 1
ATOM 697 C C . ASP A 1 90 ? 16.649 -10.866 -12.205 1.00 86.06 90 ASP A C 1
ATOM 699 O O . ASP A 1 90 ? 17.761 -10.774 -11.683 1.00 86.06 90 ASP A O 1
ATOM 703 N N . TRP A 1 91 ? 15.758 -9.867 -12.149 1.00 86.94 91 TRP A N 1
ATOM 704 C CA . TRP A 1 91 ? 16.030 -8.577 -11.519 1.00 86.94 91 TRP A CA 1
ATOM 705 C C . TRP A 1 91 ? 16.606 -8.740 -10.111 1.00 86.94 91 TRP A C 1
ATOM 707 O O . TRP A 1 91 ? 15.979 -9.268 -9.188 1.00 86.94 91 TRP A O 1
ATOM 717 N N . ASN A 1 92 ? 17.844 -8.278 -9.962 1.00 86.81 92 ASN A N 1
ATOM 718 C CA . ASN A 1 92 ? 18.617 -8.427 -8.748 1.00 86.81 92 ASN A CA 1
ATOM 719 C C . ASN A 1 92 ? 19.373 -7.139 -8.410 1.00 86.81 92 ASN A C 1
ATOM 721 O O . ASN A 1 92 ? 19.677 -6.311 -9.273 1.00 86.81 92 ASN A O 1
ATOM 725 N N . GLY A 1 93 ? 19.658 -6.961 -7.122 1.00 79.12 93 GLY A N 1
ATOM 726 C CA . GLY A 1 93 ? 20.579 -5.936 -6.651 1.00 79.12 93 GLY A CA 1
ATOM 727 C C . GLY A 1 93 ? 22.007 -6.267 -7.085 1.00 79.12 93 GLY A C 1
ATOM 728 O O . GLY A 1 93 ? 22.453 -7.402 -6.955 1.00 79.12 93 GLY A O 1
ATOM 729 N N . GLY A 1 94 ? 22.728 -5.269 -7.603 1.00 71.44 94 GLY A N 1
ATOM 730 C CA . GLY A 1 94 ? 23.901 -5.495 -8.457 1.00 71.44 94 GLY A CA 1
ATOM 731 C C . GLY A 1 94 ? 25.036 -6.380 -7.914 1.00 71.44 94 GLY A C 1
ATOM 732 O O . GLY A 1 94 ? 25.717 -7.006 -8.721 1.00 71.44 94 GLY A O 1
ATOM 733 N N . SER A 1 95 ? 25.282 -6.462 -6.602 1.00 56.41 95 SER A N 1
ATOM 734 C CA . SER A 1 95 ? 26.305 -7.364 -6.045 1.00 56.41 95 SER A CA 1
ATOM 735 C C . SER A 1 95 ? 25.803 -8.125 -4.820 1.00 56.41 95 SER A C 1
ATOM 737 O O . SER A 1 95 ? 25.217 -7.525 -3.911 1.00 56.41 95 SER A O 1
ATOM 739 N N . GLU A 1 96 ? 26.088 -9.436 -4.793 1.00 47.31 96 GLU A N 1
ATOM 740 C CA . GLU A 1 96 ? 25.854 -10.331 -3.653 1.00 47.31 96 GLU A CA 1
ATOM 741 C C . GLU A 1 96 ? 26.306 -9.663 -2.346 1.00 47.31 96 GLU A C 1
ATOM 743 O O . GLU A 1 96 ? 27.455 -9.247 -2.203 1.00 47.31 96 GLU A O 1
ATOM 748 N N . GLY A 1 97 ? 25.382 -9.552 -1.390 1.00 53.78 97 GLY A N 1
ATOM 749 C CA . GLY A 1 97 ? 25.666 -9.093 -0.030 1.00 53.78 97 GLY A CA 1
ATOM 750 C C . GLY A 1 97 ? 25.318 -7.635 0.286 1.00 53.78 97 GLY A C 1
ATOM 751 O O . GLY A 1 97 ? 25.014 -7.371 1.445 1.00 53.78 97 GLY A O 1
ATOM 752 N N . GLU A 1 98 ? 25.280 -6.708 -0.684 1.00 55.97 98 GLU A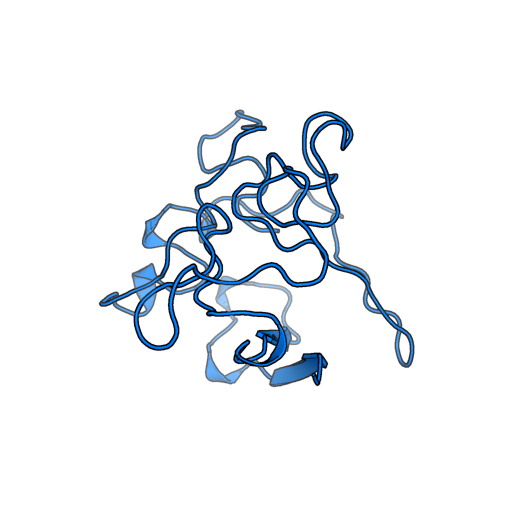 N 1
ATOM 753 C CA . GLU A 1 98 ? 25.159 -5.265 -0.356 1.00 55.97 98 GLU A CA 1
ATOM 754 C C . GLU A 1 98 ? 24.083 -4.467 -1.122 1.00 55.97 98 GLU A C 1
ATOM 756 O O . GLU A 1 98 ? 23.706 -3.389 -0.664 1.00 55.97 98 GLU A O 1
ATOM 761 N N . GLY A 1 99 ? 23.521 -4.961 -2.233 1.00 73.06 99 GLY A N 1
ATOM 762 C CA . GLY A 1 99 ? 22.506 -4.214 -2.994 1.00 73.06 99 GLY A CA 1
ATOM 763 C C . GLY A 1 99 ? 21.091 -4.769 -2.845 1.00 73.06 99 GLY A C 1
ATOM 764 O O . GLY A 1 99 ? 20.852 -5.913 -3.214 1.00 73.06 99 GLY A O 1
ATOM 765 N N . CYS A 1 100 ? 20.131 -3.966 -2.377 1.00 80.88 100 CYS A N 1
ATOM 766 C CA . CYS A 1 100 ? 18.719 -4.208 -2.710 1.00 80.88 100 CYS A CA 1
ATOM 767 C C . CYS A 1 100 ? 18.502 -3.951 -4.209 1.00 80.88 100 CYS A C 1
ATOM 769 O O . CYS A 1 100 ? 19.308 -3.259 -4.841 1.00 80.88 100 CYS A O 1
ATOM 771 N N . ILE A 1 101 ? 17.407 -4.460 -4.771 1.00 85.94 101 ILE A N 1
ATOM 772 C CA . ILE A 1 101 ? 17.002 -4.078 -6.126 1.00 85.94 101 ILE A CA 1
ATOM 773 C C . ILE A 1 101 ? 16.890 -2.538 -6.231 1.00 85.94 101 ILE A C 1
ATOM 775 O O . ILE A 1 101 ? 16.333 -1.888 -5.338 1.00 85.94 101 ILE A O 1
ATOM 779 N N . PRO A 1 102 ? 17.472 -1.912 -7.268 1.00 75.50 102 PRO A N 1
ATOM 780 C CA . PRO A 1 102 ? 17.476 -0.457 -7.402 1.00 75.50 102 PRO A CA 1
ATOM 781 C C . PRO A 1 102 ? 16.078 0.058 -7.761 1.00 75.50 102 PRO A C 1
ATOM 783 O O . PRO A 1 102 ? 15.377 -0.595 -8.510 1.00 75.50 102 PRO A O 1
ATOM 786 N N . ASN A 1 103 ? 15.681 1.247 -7.297 1.00 69.81 103 ASN A N 1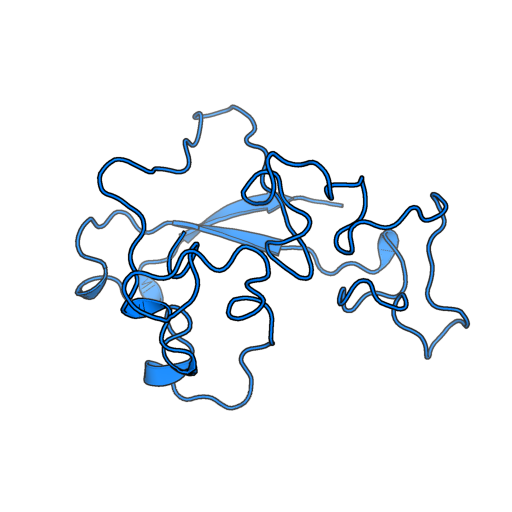
ATOM 787 C CA . ASN A 1 103 ? 14.457 1.970 -7.713 1.00 69.81 103 ASN A CA 1
ATOM 788 C C . ASN A 1 103 ? 13.089 1.287 -7.467 1.00 69.81 103 ASN A C 1
ATOM 790 O O . ASN A 1 103 ? 12.070 1.974 -7.494 1.00 69.81 103 ASN A O 1
ATOM 794 N N . GLY A 1 104 ? 13.042 -0.003 -7.124 1.00 63.19 104 GLY A N 1
ATOM 795 C CA . GLY A 1 104 ? 11.801 -0.713 -6.801 1.00 63.19 104 GLY A CA 1
ATOM 796 C C . GLY A 1 104 ? 11.226 -0.395 -5.421 1.00 63.19 104 GLY A C 1
ATOM 797 O O . GLY A 1 104 ? 10.080 -0.733 -5.149 1.00 63.19 104 GLY A O 1
ATOM 798 N N . PHE A 1 105 ? 12.020 0.216 -4.529 1.00 76.94 105 PHE A N 1
ATOM 799 C CA . PHE A 1 105 ? 11.700 0.403 -3.101 1.00 76.94 105 PHE A CA 1
ATOM 800 C C . PHE A 1 105 ? 11.279 -0.892 -2.383 1.00 76.94 105 PHE A C 1
ATOM 802 O O . PHE A 1 105 ? 10.723 -0.854 -1.288 1.00 76.94 105 PHE A O 1
ATOM 809 N N . MET A 1 106 ? 11.589 -2.051 -2.967 1.00 84.00 106 MET A N 1
ATOM 810 C CA . MET A 1 106 ? 11.438 -3.339 -2.313 1.00 84.00 106 MET A CA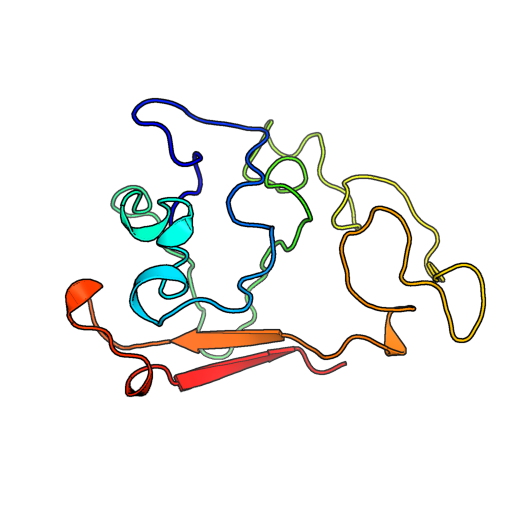 1
ATOM 811 C C . MET A 1 106 ? 12.758 -3.669 -1.626 1.00 84.00 106 MET A C 1
ATOM 813 O O . MET A 1 106 ? 13.812 -3.735 -2.258 1.00 84.00 106 MET A O 1
ATOM 817 N N . HIS A 1 107 ? 12.705 -3.868 -0.313 1.00 89.00 107 HIS A N 1
ATOM 818 C CA . HIS A 1 107 ? 13.870 -4.188 0.510 1.00 89.00 107 HIS A CA 1
ATOM 819 C C . HIS A 1 107 ? 14.258 -5.667 0.380 1.00 89.00 107 HIS A C 1
ATOM 821 O O . HIS A 1 107 ? 14.253 -6.416 1.353 1.00 89.00 107 HIS A O 1
ATOM 827 N N . THR A 1 108 ? 14.569 -6.086 -0.845 1.00 88.31 108 THR A N 1
ATOM 828 C CA . THR A 1 108 ? 15.017 -7.436 -1.186 1.00 88.31 108 THR A CA 1
ATOM 829 C C . THR A 1 108 ? 16.144 -7.387 -2.216 1.00 88.31 108 THR A C 1
ATOM 831 O O . THR A 1 108 ? 16.262 -6.432 -2.983 1.00 88.31 108 THR A O 1
ATOM 834 N N . GLN A 1 109 ? 16.987 -8.418 -2.234 1.00 88.25 109 GLN A N 1
ATOM 835 C CA . GLN A 1 109 ? 18.064 -8.561 -3.218 1.00 88.25 109 GLN A CA 1
ATOM 836 C C . GLN A 1 109 ? 17.572 -9.155 -4.542 1.00 88.25 109 GLN A C 1
ATOM 838 O O . GLN A 1 109 ? 18.156 -8.871 -5.579 1.00 88.25 109 GLN A O 1
ATOM 843 N N . ASN A 1 110 ? 16.537 -9.995 -4.498 1.00 86.94 110 ASN A N 1
ATOM 844 C CA . ASN A 1 110 ? 15.887 -10.657 -5.634 1.00 86.94 110 ASN A CA 1
ATOM 845 C C . ASN A 1 110 ? 14.581 -11.318 -5.143 1.00 86.94 110 ASN A C 1
ATOM 847 O O . ASN A 1 110 ? 14.263 -11.254 -3.953 1.00 86.94 110 ASN A O 1
ATOM 851 N N . GLN A 1 111 ? 13.838 -11.985 -6.029 1.00 87.69 111 GLN A N 1
ATOM 852 C CA . GLN A 1 111 ? 12.584 -12.658 -5.671 1.00 87.69 111 GLN A CA 1
ATOM 853 C C . GLN A 1 111 ? 12.737 -13.649 -4.502 1.00 87.69 111 GLN A C 1
ATOM 855 O O . GLN A 1 111 ? 11.958 -13.581 -3.560 1.00 87.69 111 GLN A O 1
ATOM 860 N N . SER A 1 112 ? 13.764 -14.510 -4.519 1.00 88.75 112 SER A N 1
ATOM 861 C CA . SER A 1 112 ? 13.966 -15.565 -3.503 1.00 88.75 112 SER A CA 1
ATOM 862 C C . SER A 1 112 ? 14.330 -15.049 -2.105 1.00 88.75 112 SER A C 1
ATOM 864 O O . SER A 1 112 ? 14.330 -15.808 -1.139 1.00 88.75 112 SER A O 1
ATOM 866 N N . MET A 1 113 ? 14.670 -13.762 -2.004 1.00 89.38 113 MET A N 1
ATOM 867 C CA . MET A 1 113 ? 15.059 -13.091 -0.764 1.00 89.38 113 MET A CA 1
ATOM 868 C C . MET A 1 113 ? 13.935 -12.217 -0.191 1.00 89.38 113 MET A C 1
ATOM 870 O O . MET A 1 113 ? 14.148 -11.531 0.812 1.00 89.38 113 MET A O 1
ATOM 874 N N . ALA A 1 114 ? 12.746 -12.209 -0.807 1.00 89.44 114 ALA A N 1
ATOM 875 C CA . ALA A 1 114 ? 11.598 -11.520 -0.236 1.00 89.44 114 ALA A CA 1
ATOM 876 C C . ALA A 1 114 ? 11.249 -12.131 1.136 1.00 89.44 114 ALA A C 1
ATOM 878 O O . ALA A 1 114 ? 11.477 -13.311 1.385 1.00 89.44 114 ALA A O 1
ATOM 879 N N . ALA A 1 115 ? 10.702 -11.341 2.059 1.00 90.56 115 ALA A N 1
ATOM 880 C CA . ALA A 1 115 ? 10.327 -11.834 3.392 1.00 90.56 115 ALA A CA 1
ATOM 881 C C . ALA A 1 115 ? 8.843 -12.238 3.500 1.00 90.56 115 ALA A C 1
ATOM 883 O O . ALA A 1 115 ? 8.412 -12.741 4.535 1.00 90.56 115 ALA A O 1
ATOM 884 N N . GLY A 1 116 ? 8.061 -12.018 2.439 1.00 91.62 116 GLY A N 1
ATOM 885 C CA . GLY A 1 116 ? 6.609 -12.189 2.437 1.00 91.62 116 GLY A CA 1
ATOM 886 C C . GLY A 1 116 ? 5.849 -10.974 2.982 1.00 91.62 116 GLY A C 1
ATOM 887 O O . GLY A 1 116 ? 6.414 -10.014 3.504 1.00 91.62 116 GLY A O 1
ATOM 888 N N . THR A 1 117 ? 4.530 -10.988 2.810 1.00 93.12 117 THR A N 1
ATOM 889 C CA . THR A 1 117 ? 3.580 -9.985 3.320 1.00 93.12 117 THR A CA 1
ATOM 890 C C . THR A 1 117 ? 2.271 -10.698 3.659 1.00 93.12 117 THR A C 1
ATOM 892 O O . THR A 1 117 ? 1.987 -11.772 3.124 1.00 93.12 117 THR A O 1
ATOM 895 N N . ALA A 1 118 ? 1.485 -10.131 4.572 1.00 96.38 118 ALA A N 1
ATOM 896 C CA . ALA A 1 118 ? 0.258 -10.736 5.073 1.00 96.38 118 ALA A CA 1
ATOM 897 C C . ALA A 1 118 ? -0.920 -9.758 5.017 1.00 96.38 118 ALA A C 1
ATOM 899 O O . ALA A 1 118 ? -0.741 -8.547 5.146 1.00 96.38 118 ALA A O 1
ATOM 900 N N . TRP A 1 119 ? -2.126 -10.309 4.898 1.00 97.62 119 TRP A N 1
ATOM 901 C CA . TRP A 1 119 ? -3.380 -9.593 5.095 1.00 97.62 119 TRP A CA 1
ATOM 902 C C . TRP A 1 119 ? -3.983 -9.963 6.448 1.00 97.62 119 TRP A C 1
ATOM 904 O O . TRP A 1 119 ? -4.137 -11.144 6.774 1.00 97.62 119 TRP A O 1
ATOM 914 N N . ALA A 1 120 ? -4.342 -8.939 7.22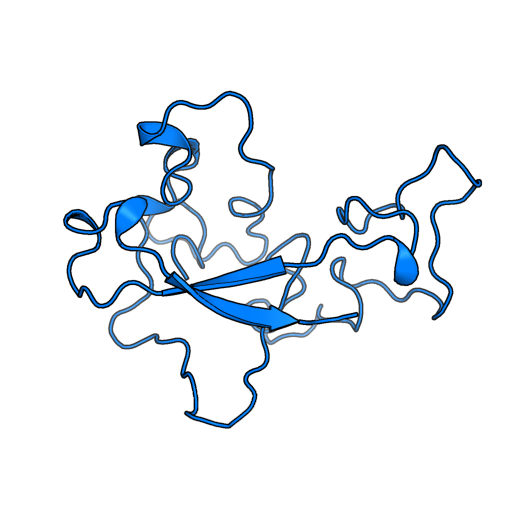0 1.00 98.00 120 ALA A N 1
ATOM 915 C CA . ALA A 1 120 ? -5.046 -9.080 8.485 1.00 98.00 120 ALA A CA 1
ATOM 916 C C . ALA A 1 120 ? -6.450 -8.472 8.399 1.00 98.00 120 ALA A C 1
ATOM 918 O O . ALA A 1 120 ? -6.683 -7.540 7.630 1.00 98.00 120 ALA A O 1
ATOM 919 N N . ILE A 1 121 ? -7.378 -9.010 9.187 1.00 98.44 121 ILE A N 1
ATOM 920 C CA . ILE A 1 121 ? -8.776 -8.577 9.248 1.00 98.44 121 ILE A CA 1
ATOM 921 C C . ILE A 1 121 ? -9.224 -8.434 10.703 1.00 98.44 121 ILE A C 1
ATOM 923 O O . ILE A 1 121 ? -8.830 -9.228 11.556 1.00 98.44 121 ILE A O 1
ATOM 927 N N . ALA A 1 122 ? -10.067 -7.437 10.965 1.00 98.31 122 ALA A N 1
ATOM 928 C CA . ALA A 1 122 ? -10.851 -7.300 12.188 1.00 98.31 122 ALA A CA 1
ATOM 929 C C . ALA A 1 122 ? -12.333 -7.199 11.802 1.00 98.31 122 ALA A C 1
ATOM 931 O O . ALA A 1 122 ? -12.685 -6.500 10.852 1.00 98.31 122 ALA A O 1
ATOM 932 N N . TYR A 1 123 ? -13.200 -7.913 12.518 1.00 98.06 123 TYR A N 1
ATOM 933 C CA . TYR A 1 123 ? -14.646 -7.918 12.272 1.00 98.06 123 TYR A CA 1
ATOM 934 C C . TYR A 1 123 ? -15.324 -6.780 13.043 1.00 98.06 123 TYR A C 1
ATOM 936 O O . TYR A 1 123 ? -16.054 -7.014 14.003 1.00 98.06 123 TYR A O 1
ATOM 944 N N . GLU A 1 124 ? -15.059 -5.548 12.619 1.00 97.88 124 GLU A N 1
ATOM 945 C CA . GLU A 1 124 ? -15.580 -4.319 13.219 1.00 97.88 124 GLU A CA 1
ATOM 946 C C . GLU A 1 124 ? -15.814 -3.269 12.123 1.00 97.88 124 GLU A C 1
ATOM 948 O O . GLU A 1 124 ? -15.050 -3.166 11.165 1.00 97.88 124 GLU A O 1
ATOM 953 N N . SER A 1 125 ? -16.900 -2.513 12.256 1.00 95.44 125 SER A N 1
ATOM 954 C CA . SER A 1 125 ? -17.311 -1.461 11.324 1.00 95.44 125 SER A CA 1
ATOM 955 C C . SER A 1 125 ? -16.783 -0.072 11.692 1.00 95.44 125 SER A C 1
ATOM 957 O O . SER A 1 125 ? -16.535 0.734 10.798 1.00 95.44 125 SER A O 1
ATOM 959 N N . ASP A 1 126 ? -16.606 0.223 12.983 1.00 94.56 126 ASP A N 1
ATOM 960 C CA . ASP A 1 126 ? -16.016 1.478 13.449 1.00 94.56 126 ASP A CA 1
ATOM 961 C C . ASP A 1 126 ? -14.502 1.322 13.596 1.00 94.56 126 ASP A C 1
ATOM 963 O O . ASP A 1 126 ? -14.016 0.679 14.527 1.00 94.56 126 ASP A O 1
ATOM 967 N N . LEU A 1 127 ? -13.738 1.972 12.713 1.00 91.81 127 LEU A N 1
ATOM 968 C CA . LEU A 1 127 ? -12.276 1.969 12.779 1.00 91.81 127 LEU A CA 1
ATOM 969 C C . LEU A 1 127 ? -11.746 2.370 14.170 1.00 91.81 127 LEU A C 1
ATOM 971 O O . LEU A 1 127 ? -10.722 1.848 14.608 1.00 91.81 127 LEU A O 1
ATOM 975 N N . ASN A 1 128 ? -12.428 3.275 14.879 1.00 93.69 128 ASN A N 1
ATOM 976 C CA . ASN A 1 128 ? -11.977 3.754 16.189 1.00 93.69 128 ASN A CA 1
ATOM 977 C C . ASN A 1 128 ? -12.127 2.707 17.300 1.00 93.69 128 ASN A C 1
ATOM 979 O O . ASN A 1 128 ? -11.512 2.857 18.357 1.00 93.69 128 ASN A O 1
ATOM 983 N N . ALA A 1 129 ? -12.931 1.665 17.074 1.00 96.81 129 ALA A N 1
ATOM 984 C CA . ALA A 1 129 ? -13.094 0.547 17.992 1.00 96.81 129 ALA A CA 1
ATOM 985 C C . ALA A 1 129 ? -12.047 -0.561 17.773 1.00 96.81 129 ALA A C 1
ATOM 987 O O . ALA A 1 129 ? -11.892 -1.413 18.644 1.00 96.81 129 ALA A O 1
ATOM 988 N N . ILE A 1 130 ? -11.303 -0.533 16.659 1.00 96.69 130 ILE A N 1
ATOM 989 C CA . ILE A 1 130 ? -10.310 -1.559 16.317 1.00 96.69 130 ILE A CA 1
ATOM 990 C C . ILE A 1 130 ? -9.001 -1.320 17.076 1.00 96.69 130 ILE A C 1
ATOM 992 O O . ILE A 1 130 ? -8.347 -0.281 16.936 1.00 96.69 130 ILE A O 1
ATOM 996 N N . ALA A 1 131 ? -8.570 -2.328 17.828 1.00 95.44 131 ALA A N 1
ATOM 997 C CA . ALA A 1 131 ? -7.252 -2.418 18.430 1.00 95.44 131 ALA A CA 1
ATOM 998 C C . ALA A 1 131 ? -6.323 -3.352 17.631 1.00 95.44 131 ALA A C 1
ATOM 1000 O O . ALA A 1 131 ? -6.717 -4.032 16.686 1.00 95.44 131 ALA A O 1
ATOM 1001 N N . MET A 1 132 ? -5.045 -3.394 18.019 1.00 95.56 132 MET A N 1
ATOM 1002 C CA . MET A 1 132 ? -4.065 -4.263 17.346 1.00 95.56 132 MET A CA 1
ATOM 1003 C C . MET A 1 132 ? -4.366 -5.736 17.597 1.00 95.56 132 MET A C 1
ATOM 1005 O O . MET A 1 132 ? -4.111 -6.590 16.758 1.00 95.56 132 MET A O 1
ATOM 1009 N N . GLU A 1 133 ? -4.896 -6.007 18.781 1.00 97.25 133 GLU A N 1
ATOM 1010 C CA . GLU A 1 133 ? -5.220 -7.317 19.311 1.00 97.25 133 GLU A CA 1
ATOM 1011 C C . GLU A 1 133 ? -6.435 -7.944 18.610 1.00 97.25 133 GLU A C 1
ATOM 1013 O O . GLU A 1 133 ? -6.615 -9.158 18.684 1.00 97.25 133 GLU A O 1
ATOM 1018 N N . ASP A 1 134 ? -7.226 -7.137 17.897 1.00 98.12 134 ASP A N 1
ATOM 1019 C CA . ASP A 1 134 ? -8.385 -7.591 17.126 1.00 98.12 134 ASP A CA 1
ATOM 1020 C C . ASP A 1 134 ? -8.001 -8.083 15.720 1.00 98.12 134 ASP A C 1
ATOM 1022 O O . ASP A 1 134 ? -8.801 -8.741 15.051 1.00 98.12 134 ASP A O 1
ATOM 1026 N N . LEU A 1 135 ? -6.785 -7.770 15.251 1.00 98.31 135 LEU A N 1
ATOM 1027 C CA . LEU A 1 135 ? -6.312 -8.148 13.922 1.00 98.31 135 LEU A CA 1
ATOM 1028 C C . LEU A 1 135 ? -5.906 -9.624 13.871 1.00 98.31 135 LEU A C 1
ATOM 1030 O O . LEU A 1 135 ? -4.988 -10.067 14.562 1.00 98.31 135 LEU A O 1
ATOM 1034 N N . VAL A 1 136 ? -6.529 -10.368 12.958 1.00 98.50 136 VAL A N 1
ATOM 1035 C CA . VAL A 1 136 ? -6.190 -11.764 12.661 1.00 98.50 136 VAL A CA 1
ATOM 1036 C C . VAL A 1 136 ? -5.639 -11.866 11.246 1.00 98.50 136 VAL A C 1
ATOM 1038 O O . VAL A 1 136 ? -6.288 -11.440 10.292 1.00 98.50 136 VAL A O 1
ATOM 1041 N N . VAL A 1 137 ? -4.453 -12.461 11.089 1.00 98.12 137 VAL A N 1
ATOM 1042 C CA . VAL A 1 137 ? -3.901 -12.791 9.766 1.00 98.12 137 VAL A CA 1
ATOM 1043 C C . VAL A 1 137 ? -4.744 -13.897 9.136 1.00 98.12 137 VAL A C 1
ATOM 1045 O O . VAL A 1 137 ? -4.838 -14.989 9.693 1.00 98.12 137 VAL A O 1
ATOM 1048 N N . PHE A 1 138 ? -5.347 -13.620 7.979 1.00 97.19 138 PHE A N 1
ATOM 1049 C CA . PHE A 1 138 ? -6.217 -14.573 7.277 1.00 97.19 138 PHE A CA 1
ATOM 1050 C C . PHE A 1 138 ? -5.648 -15.047 5.935 1.00 97.19 138 PHE A C 1
ATOM 1052 O O . PHE A 1 138 ? -6.083 -16.076 5.425 1.00 97.19 138 PHE A O 1
ATOM 1059 N N . SER A 1 139 ? -4.690 -14.315 5.358 1.00 97.06 139 SER A N 1
ATOM 1060 C CA . SER A 1 139 ? -4.042 -14.682 4.099 1.00 97.06 139 SER A CA 1
ATOM 1061 C C . SER A 1 139 ? -2.577 -14.267 4.107 1.00 97.06 139 SER A C 1
ATOM 1063 O O . SER A 1 139 ? -2.229 -13.162 4.523 1.00 97.06 139 SER A O 1
ATOM 1065 N N . VAL A 1 140 ? -1.735 -15.149 3.585 1.00 95.88 140 VAL A N 1
ATOM 1066 C CA . VAL A 1 140 ? -0.332 -14.901 3.245 1.00 95.88 140 VAL A CA 1
ATOM 1067 C C . VAL A 1 140 ? -0.116 -15.345 1.804 1.00 95.88 140 VAL A C 1
ATOM 1069 O O . VAL A 1 140 ? -0.895 -16.148 1.287 1.00 95.88 140 VAL A O 1
ATOM 1072 N N . LEU A 1 141 ? 0.914 -14.815 1.154 1.00 88.00 141 LEU A N 1
ATOM 1073 C CA . LEU A 1 141 ? 1.401 -15.360 -0.107 1.00 88.00 141 LEU A CA 1
ATOM 1074 C C . LEU A 1 141 ? 2.719 -16.073 0.189 1.00 88.00 141 LEU A C 1
ATOM 1076 O O . LEU A 1 141 ? 3.715 -15.415 0.493 1.00 88.00 141 LEU A O 1
ATOM 1080 N N . ASP A 1 142 ? 2.689 -17.405 0.165 1.00 66.75 142 ASP A N 1
ATOM 1081 C CA . ASP A 1 142 ? 3.906 -18.213 0.252 1.00 66.75 142 ASP A CA 1
ATOM 1082 C C . ASP A 1 142 ? 4.739 -18.035 -1.027 1.00 66.75 142 ASP A C 1
ATOM 1084 O O . ASP A 1 142 ? 4.187 -17.830 -2.112 1.00 66.75 142 ASP A O 1
ATOM 1088 N N . GLN A 1 143 ? 6.064 -18.085 -0.869 1.00 57.38 143 GLN A N 1
ATOM 1089 C CA . GLN A 1 143 ? 7.036 -18.039 -1.969 1.00 57.38 143 GLN A CA 1
ATOM 1090 C C . GLN A 1 143 ? 7.254 -19.404 -2.611 1.00 57.38 143 GLN A C 1
ATOM 1092 O O . GLN A 1 143 ? 7.314 -20.407 -1.862 1.00 57.38 143 GLN A O 1
#

Organism: Botryosphaeria parva (strain UCR-NP2) (NCBI:txid1287680)

InterPro domains:
  IPR054497 Lytic polysaccharide monooxygenase AA14 [PF22810] (16-140)

Sequence (143 aa):
MYCRNGTVDGVNDQDNSAPVPPLYDLPKSQWWFQADRGCSSFPPDDGDFLELPAGGSFTVELANNRAFTTLSWDGTRTSEWPDGADHPEDWNGGSEGEGCIPNGFMHTQNQSMAAGTAWAIAYESDLNAIAMEDLVVFSVLDQ

Secondary structure (DSSP, 8-state):
-TTTT-SSTT---TT--TT-S---S--HHHHGGGGGGTGGGSPPPTT------TTS-------SSGGGSTTSGGGTT--SSTTSS---TT---SSTTT-PPSSS----SSGGG----EEEE---S-GGG--GGG-EEEEE---